Protein AF-A0A3D4VBU6-F1 (afdb_monomer_lite)

Organism: NCBI:txid173480

pLDDT: mean 79.37, std 20.54, range [37.44, 97.5]

Foldseek 3Di:
DPPPPPPVPPPPPPPDPPPPDDDDPPPPPVCPVVVLVVVCVVVVDDPVRSVVVVVVVVVVVVVVVVVCVVCVVVVVVVVVVVVVVVCVVDDPVVNVVVVVVVVVVVVVVVVVCVVVVVPD

Secondary structure (DSSP, 8-state):
---SSSSTTSS-SSS-SS--S----S--GGGHHHHHHHHHHHTT--HHHHHHHHHHHHHHHHHHHHHHHHHHHHHHHHHHHHHHHHHHHS-HHHHHHHHHHHHHHHHHHHHHHHHTT---

Sequence (120 aa):
MFLLGAFLMGGAVGFAAERVVTPPSAPRVTDERAMLDELHRELALNTDQRQLVDSVWEWRKGRSREIMRIVRPALDSLRDSARVLMMNTFDSTQVAGFRRLLERNQRVADSTARARGEVR

Radius of gyration: 21.11 Å; chains: 1; bounding box: 36×30×61 Å

Structure (mmCIF, N/CA/C/O backbone):
data_AF-A0A3D4VBU6-F1
#
_entry.id   AF-A0A3D4VBU6-F1
#
loop_
_atom_site.group_PDB
_atom_site.id
_atom_site.type_symbol
_atom_site.label_atom_id
_atom_site.label_alt_id
_atom_site.label_comp_id
_atom_site.label_asym_id
_atom_site.label_entity_id
_atom_site.label_seq_id
_atom_site.pdbx_PDB_ins_code
_atom_site.Cartn_x
_atom_site.Cartn_y
_atom_site.Cartn_z
_atom_site.occupancy
_atom_site.B_iso_or_equiv
_atom_site.auth_seq_id
_atom_site.auth_comp_id
_atom_site.auth_asym_id
_atom_site.auth_atom_id
_atom_site.pdbx_PDB_model_num
ATOM 1 N N . MET A 1 1 ? 9.140 13.461 -29.254 1.00 38.81 1 MET A N 1
ATOM 2 C CA . MET A 1 1 ? 8.473 12.416 -30.060 1.00 38.81 1 MET A CA 1
ATOM 3 C C . MET A 1 1 ? 7.617 11.566 -29.132 1.00 38.81 1 MET A C 1
ATOM 5 O O . MET A 1 1 ? 8.161 10.905 -28.262 1.00 38.81 1 MET A O 1
ATOM 9 N N . PHE A 1 2 ? 6.292 11.664 -29.262 1.00 51.78 2 PHE A N 1
ATOM 10 C CA . PHE A 1 2 ? 5.277 11.116 -28.347 1.00 51.78 2 PHE A CA 1
ATOM 11 C C . PHE A 1 2 ? 4.572 9.885 -28.945 1.00 51.78 2 PHE A C 1
ATOM 13 O O . PHE A 1 2 ? 3.351 9.830 -29.012 1.00 51.78 2 PHE A O 1
ATOM 20 N N . LEU A 1 3 ? 5.336 8.898 -29.419 1.00 52.34 3 LEU A N 1
ATOM 21 C CA . LEU A 1 3 ? 4.784 7.660 -29.991 1.00 52.34 3 LEU A CA 1
ATOM 22 C C . LEU A 1 3 ? 5.611 6.430 -29.584 1.00 52.34 3 LEU A C 1
ATOM 24 O O . LEU A 1 3 ? 6.005 5.632 -30.421 1.00 52.34 3 LEU A O 1
ATOM 28 N N . LEU A 1 4 ? 5.884 6.280 -28.284 1.00 47.59 4 LEU A N 1
ATOM 29 C CA . LEU A 1 4 ? 6.346 5.001 -27.713 1.00 47.59 4 LEU A CA 1
ATOM 30 C C . LEU A 1 4 ? 5.498 4.532 -26.514 1.00 47.59 4 LEU A C 1
ATOM 32 O O . LEU A 1 4 ? 5.714 3.445 -25.994 1.00 47.59 4 LEU A O 1
ATOM 36 N N . GLY A 1 5 ? 4.514 5.333 -26.086 1.00 43.22 5 GLY A N 1
ATOM 37 C CA . GLY A 1 5 ? 3.632 5.021 -24.953 1.00 43.22 5 GLY A CA 1
ATOM 38 C C . GLY A 1 5 ? 2.383 4.209 -25.313 1.00 43.22 5 GLY A C 1
ATOM 39 O O . GLY A 1 5 ? 1.709 3.714 -24.419 1.00 43.22 5 GLY A O 1
ATOM 40 N N . ALA A 1 6 ? 2.069 4.052 -26.602 1.00 50.41 6 ALA A N 1
ATOM 41 C CA . ALA A 1 6 ? 0.819 3.426 -27.042 1.00 50.41 6 ALA A CA 1
ATOM 42 C C . ALA A 1 6 ? 0.925 1.911 -27.304 1.00 50.41 6 ALA A C 1
ATOM 44 O O . ALA A 1 6 ? -0.103 1.244 -27.361 1.00 50.41 6 ALA A O 1
ATOM 45 N N . PHE A 1 7 ? 2.130 1.336 -27.421 1.00 48.94 7 PHE A N 1
ATOM 46 C CA . PHE A 1 7 ? 2.268 -0.097 -27.735 1.00 48.94 7 PHE A CA 1
ATOM 47 C C . PHE A 1 7 ? 2.304 -1.009 -26.495 1.00 48.94 7 PHE A C 1
ATOM 49 O O . PHE A 1 7 ? 2.013 -2.195 -26.595 1.00 48.94 7 PHE A O 1
ATOM 56 N N . LEU A 1 8 ? 2.569 -0.465 -25.301 1.00 50.84 8 LEU A N 1
ATOM 57 C CA . LEU A 1 8 ? 2.552 -1.237 -24.046 1.00 50.84 8 LEU A CA 1
ATOM 58 C C . LEU A 1 8 ? 1.149 -1.408 -23.442 1.00 50.84 8 LEU A C 1
ATOM 60 O O . LEU A 1 8 ? 0.982 -2.166 -22.492 1.00 50.84 8 LEU A O 1
ATOM 64 N N . MET A 1 9 ? 0.130 -0.738 -23.988 1.00 55.66 9 MET A N 1
ATOM 65 C CA . MET A 1 9 ? -1.226 -0.760 -23.424 1.00 55.66 9 MET A CA 1
ATOM 66 C C . MET A 1 9 ? -2.146 -1.824 -24.050 1.00 55.66 9 MET A C 1
ATOM 68 O O . MET A 1 9 ? -3.224 -2.073 -23.520 1.00 55.66 9 MET A O 1
ATOM 72 N N . GLY A 1 10 ? -1.726 -2.484 -25.139 1.00 41.16 10 GLY A N 1
ATOM 73 C CA . GLY A 1 10 ? -2.548 -3.453 -25.882 1.00 41.16 10 GLY A CA 1
ATOM 74 C C . GLY A 1 10 ? -2.342 -4.937 -25.540 1.00 41.16 10 GLY A C 1
ATOM 75 O O . GLY A 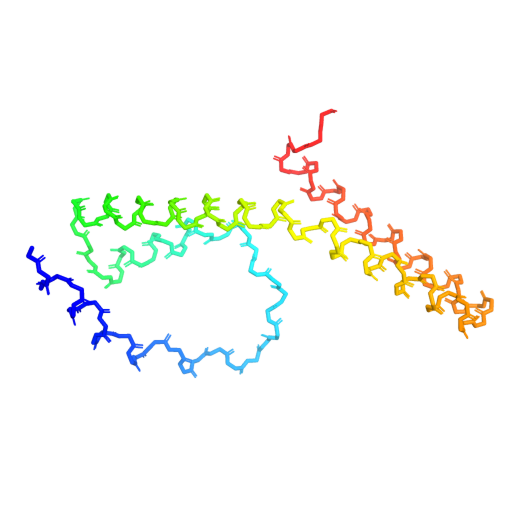1 10 ? -3.078 -5.770 -26.055 1.00 41.16 10 GLY A O 1
ATOM 76 N N . GLY A 1 11 ? -1.364 -5.293 -24.696 1.00 42.72 11 GLY A N 1
ATOM 77 C CA . GLY A 1 11 ? -0.979 -6.696 -24.449 1.00 42.72 11 GLY A CA 1
ATOM 78 C C . GLY A 1 11 ? -1.476 -7.329 -23.142 1.00 42.72 11 GLY A C 1
ATOM 79 O O . GLY A 1 11 ? -1.204 -8.498 -22.901 1.00 42.72 11 GLY A O 1
ATOM 80 N N . ALA A 1 12 ? -2.183 -6.593 -22.278 1.00 51.12 12 ALA A N 1
ATOM 81 C CA . ALA A 1 12 ? -2.482 -7.037 -20.907 1.00 51.12 12 ALA A CA 1
ATOM 82 C C . ALA A 1 12 ? -3.953 -7.432 -20.660 1.00 51.12 12 ALA A C 1
ATOM 84 O O . ALA A 1 12 ? -4.389 -7.486 -19.513 1.00 51.12 12 ALA A O 1
ATOM 85 N N . VAL A 1 13 ? -4.733 -7.721 -21.708 1.00 50.25 13 VAL A N 1
ATOM 86 C CA . VAL A 1 13 ? -6.136 -8.171 -21.556 1.00 50.25 13 VAL A CA 1
ATOM 87 C C . VAL A 1 13 ? -6.234 -9.681 -21.236 1.00 50.25 13 VAL A C 1
ATOM 89 O O . VAL A 1 13 ? -7.306 -10.172 -20.907 1.00 50.25 13 VAL A O 1
ATOM 92 N N . GLY A 1 14 ? -5.123 -10.433 -21.255 1.00 47.00 14 GLY A N 1
ATOM 93 C CA . GLY A 1 14 ? -5.150 -11.903 -21.192 1.00 47.00 14 GLY A CA 1
ATOM 94 C C . GLY A 1 14 ? -4.815 -12.605 -19.864 1.00 47.00 14 GLY A C 1
ATOM 95 O O . GLY A 1 14 ? -5.028 -13.809 -19.799 1.00 47.00 14 GLY A O 1
ATOM 96 N N . PHE A 1 15 ? -4.293 -11.943 -18.817 1.00 48.19 15 PHE A N 1
ATOM 97 C CA . PHE A 1 15 ? -3.558 -12.673 -17.754 1.00 48.19 15 PHE A CA 1
ATOM 98 C C . PHE A 1 15 ? -3.988 -12.427 -16.294 1.00 48.19 15 PHE A C 1
ATOM 100 O O . PHE A 1 15 ? -3.148 -12.340 -15.401 1.00 48.19 15 PHE A O 1
ATOM 107 N N . ALA A 1 16 ? -5.288 -12.328 -15.996 1.00 45.47 16 ALA A N 1
ATOM 108 C CA . ALA A 1 16 ? -5.731 -12.286 -14.591 1.00 45.47 16 ALA A CA 1
ATOM 109 C C . ALA A 1 16 ? -7.112 -12.906 -14.311 1.00 45.47 16 ALA A C 1
ATOM 111 O O . ALA A 1 16 ? -7.784 -12.501 -13.364 1.00 45.47 16 ALA A O 1
ATOM 112 N N . ALA A 1 17 ? -7.548 -13.899 -15.092 1.00 37.66 17 ALA A N 1
ATOM 113 C CA . ALA A 1 17 ? -8.806 -14.599 -14.812 1.00 37.66 17 ALA A CA 1
ATOM 114 C C . ALA A 1 17 ? -8.695 -15.710 -13.743 1.00 37.66 17 ALA A C 1
ATOM 116 O O . ALA A 1 17 ? -9.723 -16.237 -13.333 1.00 37.66 17 ALA A O 1
ATOM 117 N N . GLU A 1 18 ? -7.504 -16.055 -13.230 1.00 45.69 18 GLU A N 1
ATOM 118 C CA . GLU A 1 18 ? -7.347 -17.274 -12.411 1.00 45.69 18 GLU A CA 1
ATOM 119 C C . GLU A 1 18 ? -6.689 -17.091 -11.030 1.00 45.69 18 GLU A C 1
ATOM 121 O O . GLU A 1 18 ? -5.870 -17.905 -10.622 1.00 45.69 18 GLU A O 1
ATOM 126 N N . ARG A 1 19 ? -7.053 -16.059 -10.249 1.00 47.44 19 ARG A N 1
ATOM 127 C CA . ARG A 1 19 ? -6.782 -16.051 -8.785 1.00 47.44 19 ARG A CA 1
ATOM 128 C C . ARG A 1 19 ? -7.905 -15.466 -7.927 1.00 47.44 19 ARG A C 1
ATOM 130 O O . ARG A 1 19 ? -7.665 -14.771 -6.940 1.00 47.44 19 ARG A O 1
ATOM 137 N N . VAL A 1 20 ? -9.153 -15.800 -8.246 1.00 47.31 20 VAL A N 1
ATOM 138 C CA . VAL A 1 20 ? -10.274 -15.611 -7.314 1.00 47.31 20 VAL A CA 1
ATOM 139 C C . VAL A 1 20 ? -10.299 -16.799 -6.353 1.00 47.31 20 VAL A C 1
ATOM 141 O O . VAL A 1 20 ? -10.948 -17.781 -6.654 1.00 47.31 20 VAL A O 1
ATOM 144 N N . VAL A 1 21 ? -9.522 -16.740 -5.266 1.00 45.62 21 VAL A N 1
ATOM 145 C CA . VAL A 1 21 ? -9.777 -17.280 -3.904 1.00 45.62 21 VAL A CA 1
ATOM 146 C C . VAL A 1 21 ? -8.462 -17.118 -3.133 1.00 45.62 21 VAL A C 1
ATOM 148 O O . VAL A 1 21 ? -7.644 -18.027 -3.090 1.00 45.62 21 VAL A O 1
ATOM 151 N N . THR A 1 22 ? -8.216 -15.924 -2.592 1.00 40.44 22 THR A N 1
ATOM 152 C CA . THR A 1 22 ? -7.467 -15.625 -1.348 1.00 40.44 22 THR A CA 1
ATOM 153 C C . THR A 1 22 ? -7.337 -14.099 -1.283 1.00 40.44 22 THR A C 1
ATOM 155 O O . THR A 1 22 ? -6.773 -13.520 -2.211 1.00 40.44 22 THR A O 1
ATOM 158 N N . PRO A 1 23 ? -7.830 -13.406 -0.240 1.00 37.44 23 PRO A N 1
ATOM 159 C CA . PRO A 1 23 ? -7.548 -11.982 -0.089 1.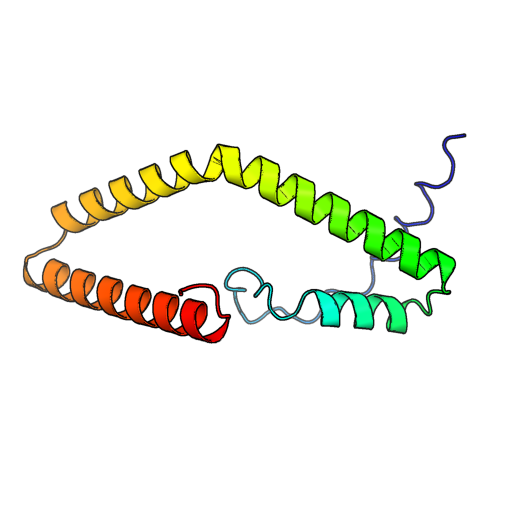00 37.44 23 PRO A CA 1
ATOM 160 C C . PRO A 1 23 ? -6.033 -11.812 0.108 1.00 37.44 23 PRO A C 1
ATOM 162 O O . PRO A 1 23 ? -5.487 -12.369 1.067 1.00 37.44 23 PRO A O 1
ATOM 165 N N . PRO A 1 24 ? -5.313 -11.093 -0.772 1.00 41.00 24 PRO A N 1
ATOM 166 C CA . PRO A 1 24 ? -3.887 -10.924 -0.592 1.00 41.00 24 PRO A CA 1
ATOM 167 C C . PRO A 1 24 ? -3.682 -10.008 0.615 1.00 41.00 24 PRO A C 1
ATOM 169 O O . PRO A 1 24 ? -3.923 -8.803 0.562 1.00 41.00 24 PRO A O 1
ATOM 172 N N . SER A 1 25 ? -3.205 -10.581 1.724 1.00 45.53 25 SER A N 1
ATOM 173 C CA . SER A 1 25 ? -2.359 -9.814 2.639 1.00 45.53 25 SER A CA 1
ATOM 174 C C . SER A 1 25 ? -1.293 -9.139 1.784 1.00 45.53 25 SER A C 1
ATOM 176 O O . SER A 1 25 ? -0.723 -9.812 0.925 1.00 45.53 25 SER A O 1
ATOM 178 N N . ALA A 1 26 ? -1.109 -7.829 1.973 1.00 47.88 26 ALA A N 1
ATOM 179 C CA . ALA A 1 26 ? -0.247 -6.961 1.171 1.00 47.88 26 ALA A CA 1
ATOM 180 C C . ALA A 1 26 ? 0.944 -7.721 0.552 1.00 47.88 26 ALA A C 1
ATOM 182 O O . ALA A 1 26 ? 1.632 -8.432 1.295 1.00 47.88 26 ALA A O 1
ATOM 183 N N . PRO A 1 27 ? 1.170 -7.613 -0.774 1.00 42.25 27 PRO A N 1
ATOM 184 C CA . PRO A 1 27 ? 2.129 -8.447 -1.487 1.00 42.25 27 PRO A CA 1
ATOM 185 C C . PRO A 1 27 ? 3.463 -8.453 -0.746 1.00 42.25 27 PRO A C 1
ATOM 187 O O . PRO A 1 27 ? 4.059 -7.405 -0.483 1.00 42.25 27 PRO A O 1
ATOM 190 N N . ARG A 1 28 ? 3.889 -9.652 -0.334 1.00 51.69 28 ARG A N 1
ATOM 191 C CA . ARG A 1 28 ? 5.180 -9.862 0.314 1.00 51.69 28 ARG A CA 1
ATOM 192 C C . ARG A 1 28 ? 6.251 -9.332 -0.639 1.00 51.69 28 ARG A C 1
ATOM 194 O O . ARG A 1 28 ? 6.433 -9.874 -1.721 1.00 51.69 28 ARG A O 1
ATOM 201 N N . VAL A 1 29 ? 6.999 -8.324 -0.189 1.00 51.28 29 VAL A N 1
ATOM 202 C CA . VAL A 1 29 ? 8.213 -7.784 -0.843 1.00 51.28 29 VAL A CA 1
ATOM 203 C C . VAL A 1 29 ? 9.224 -8.894 -1.199 1.00 51.28 29 VAL A C 1
ATOM 205 O O . VAL A 1 29 ? 10.105 -8.707 -2.028 1.00 51.28 29 VAL A O 1
ATOM 208 N N . THR A 1 30 ? 9.067 -10.078 -0.605 1.00 52.66 30 THR A N 1
ATOM 209 C CA . THR A 1 30 ? 9.873 -11.280 -0.815 1.00 52.66 30 THR A CA 1
ATOM 210 C C . THR A 1 30 ? 9.821 -11.857 -2.238 1.00 52.66 30 THR A C 1
ATOM 212 O O . THR A 1 30 ? 10.727 -12.613 -2.557 1.00 52.66 30 THR A O 1
ATOM 215 N N . ASP A 1 31 ? 8.857 -11.496 -3.099 1.00 71.75 31 ASP A N 1
ATOM 216 C CA . ASP A 1 31 ? 8.734 -12.124 -4.435 1.00 71.75 31 ASP A CA 1
ATOM 217 C C . ASP A 1 31 ? 8.759 -11.154 -5.627 1.00 71.75 31 ASP A C 1
ATOM 219 O O . ASP A 1 31 ? 8.439 -11.503 -6.759 1.00 71.75 31 ASP A O 1
ATOM 223 N N . GLU A 1 32 ? 9.152 -9.903 -5.393 1.00 77.19 32 GLU A N 1
ATOM 224 C CA . GLU A 1 32 ? 9.163 -8.883 -6.446 1.00 77.19 32 GLU A CA 1
A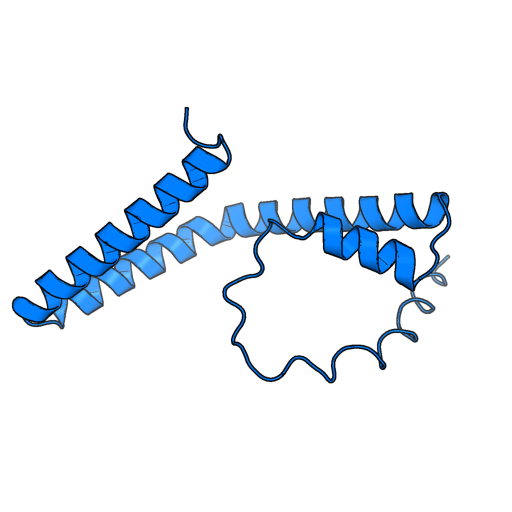TOM 225 C C . GLU A 1 32 ? 10.166 -9.208 -7.561 1.00 77.19 32 GLU A C 1
ATOM 227 O O . GLU A 1 32 ? 9.872 -9.030 -8.740 1.00 77.19 32 GLU A O 1
ATOM 232 N N . ARG A 1 33 ? 11.340 -9.732 -7.186 1.00 82.25 33 ARG A N 1
ATOM 233 C CA . ARG A 1 33 ? 12.359 -10.162 -8.150 1.00 82.25 33 ARG A CA 1
ATOM 234 C C . ARG A 1 33 ? 11.897 -11.363 -8.962 1.00 82.25 33 ARG A C 1
ATOM 236 O O . ARG A 1 33 ? 12.063 -11.341 -10.169 1.00 82.25 33 ARG A O 1
ATOM 243 N N . ALA A 1 34 ? 11.265 -12.355 -8.335 1.00 85.06 34 ALA A N 1
ATOM 244 C CA . ALA A 1 34 ? 10.771 -13.512 -9.075 1.00 85.06 34 ALA A CA 1
ATOM 245 C C . ALA A 1 34 ? 9.630 -13.132 -10.028 1.00 85.06 34 ALA A C 1
ATOM 247 O O . ALA A 1 34 ? 9.551 -13.665 -11.128 1.00 85.06 34 ALA A O 1
ATOM 248 N N . MET A 1 35 ? 8.782 -12.175 -9.641 1.00 85.88 35 MET A N 1
ATOM 249 C CA . MET A 1 35 ? 7.763 -11.614 -10.527 1.00 85.88 35 MET A CA 1
ATOM 250 C C . MET A 1 35 ? 8.388 -10.885 -11.727 1.00 85.88 35 MET A C 1
ATOM 252 O O . MET A 1 35 ? 7.906 -11.052 -12.845 1.00 85.88 35 MET A O 1
ATOM 256 N N . LEU A 1 36 ? 9.446 -10.091 -11.524 1.00 88.62 36 LEU A N 1
ATOM 257 C CA . LEU A 1 36 ? 10.168 -9.450 -12.632 1.00 88.62 36 LEU A CA 1
ATOM 258 C C . LEU A 1 36 ? 10.873 -10.479 -13.523 1.00 88.62 36 LEU A C 1
ATOM 260 O O . LEU A 1 36 ? 10.798 -10.377 -14.744 1.00 88.62 36 LEU A O 1
ATOM 264 N N . ASP A 1 37 ? 11.492 -11.500 -12.934 1.00 87.62 37 ASP A N 1
ATOM 265 C CA . ASP A 1 37 ? 12.118 -12.594 -13.678 1.00 87.62 37 ASP A CA 1
ATOM 266 C C . ASP A 1 37 ? 11.092 -13.359 -14.519 1.00 87.62 37 ASP A C 1
ATOM 268 O O . ASP A 1 37 ? 11.365 -13.685 -15.675 1.00 87.62 37 ASP A O 1
ATOM 272 N N . GLU A 1 38 ? 9.896 -13.602 -13.980 1.00 89.75 38 GLU A N 1
ATOM 273 C CA . GLU A 1 38 ? 8.799 -14.217 -14.722 1.00 89.75 38 GLU A CA 1
ATOM 274 C C . GLU A 1 38 ? 8.317 -13.327 -15.864 1.00 89.75 38 GLU A C 1
ATOM 276 O O . GLU A 1 38 ? 8.231 -13.784 -17.000 1.00 89.75 38 GLU A O 1
ATOM 281 N N . LEU A 1 39 ? 8.101 -12.036 -15.605 1.00 89.19 39 LEU A N 1
ATOM 282 C CA . LEU A 1 39 ? 7.744 -11.061 -16.636 1.00 89.19 39 LEU A CA 1
ATOM 283 C C . LEU A 1 39 ? 8.774 -11.048 -17.774 1.00 89.19 39 LEU A C 1
ATOM 285 O O . LEU A 1 39 ? 8.419 -11.021 -18.953 1.00 89.19 39 LEU A O 1
ATOM 289 N N . HIS A 1 40 ? 10.058 -11.085 -17.424 1.00 90.75 40 HIS A N 1
ATOM 290 C CA . HIS A 1 40 ? 11.147 -11.123 -18.386 1.00 90.75 40 HIS A CA 1
ATOM 291 C C . HIS A 1 40 ? 11.154 -12.402 -19.231 1.00 90.75 40 HIS A C 1
ATOM 293 O O . HIS A 1 40 ? 11.531 -12.345 -20.406 1.00 90.75 40 HIS A O 1
ATOM 299 N N . ARG A 1 41 ? 10.797 -13.548 -18.634 1.00 92.06 41 ARG A N 1
ATOM 300 C CA . ARG A 1 41 ? 10.679 -14.836 -19.330 1.00 92.06 41 ARG A CA 1
ATOM 301 C C . ARG A 1 41 ? 9.478 -14.854 -20.264 1.00 92.06 41 ARG A C 1
ATOM 303 O O . ARG A 1 41 ? 9.658 -15.094 -21.453 1.00 92.06 41 ARG A O 1
ATOM 310 N N . GLU A 1 42 ? 8.298 -14.549 -19.738 1.00 94.12 42 GLU A N 1
ATOM 311 C CA . GLU A 1 42 ? 7.022 -14.600 -20.459 1.00 94.12 42 GLU A CA 1
ATOM 312 C C . GLU A 1 42 ? 7.003 -13.669 -21.673 1.00 94.12 42 GLU A C 1
ATOM 314 O O . GLU A 1 42 ? 6.532 -14.033 -22.747 1.00 94.12 42 GLU A O 1
ATOM 319 N N . LEU A 1 43 ? 7.578 -12.471 -21.540 1.00 94.69 43 LEU A N 1
ATOM 320 C CA . LEU A 1 43 ? 7.633 -11.505 -22.637 1.00 94.69 43 LEU A CA 1
ATOM 321 C C . LEU A 1 43 ? 8.864 -11.668 -23.537 1.00 94.69 43 LEU A C 1
ATOM 323 O O . LEU A 1 43 ? 9.047 -10.869 -24.454 1.00 94.69 43 LEU A O 1
ATOM 327 N N . ALA A 1 44 ? 9.714 -12.665 -23.264 1.00 94.81 44 ALA A N 1
ATOM 328 C CA . ALA A 1 44 ? 10.960 -12.922 -23.984 1.00 94.81 44 ALA A CA 1
ATOM 329 C C . ALA A 1 44 ? 11.802 -11.646 -24.200 1.00 94.81 44 ALA A C 1
ATOM 331 O O . ALA A 1 44 ? 12.322 -11.397 -25.290 1.00 94.81 44 ALA A O 1
ATOM 332 N N . LEU A 1 45 ? 11.920 -10.814 -23.156 1.00 93.19 45 LEU A N 1
ATOM 333 C CA . LEU A 1 45 ? 12.585 -9.516 -23.263 1.00 93.19 45 LEU A CA 1
ATOM 334 C C . LEU A 1 45 ? 14.073 -9.682 -23.570 1.00 93.19 45 LEU A C 1
ATOM 336 O O . LEU A 1 45 ? 14.778 -10.445 -22.895 1.00 93.19 45 LEU A O 1
ATOM 340 N N . ASN A 1 46 ? 14.559 -8.900 -24.533 1.00 95.12 46 ASN A N 1
ATOM 341 C CA . ASN A 1 46 ? 15.989 -8.776 -24.795 1.00 95.12 46 ASN A CA 1
ATOM 342 C C . ASN A 1 46 ? 16.693 -7.952 -23.698 1.00 95.12 46 ASN A C 1
ATOM 344 O O . ASN A 1 46 ? 16.052 -7.360 -22.828 1.00 95.12 46 ASN A O 1
ATOM 348 N N . THR A 1 47 ? 18.027 -7.922 -23.726 1.00 94.69 47 THR A N 1
ATOM 349 C CA . THR A 1 47 ? 18.844 -7.279 -22.684 1.00 94.69 47 THR A CA 1
ATOM 350 C C . THR A 1 47 ? 18.491 -5.808 -22.466 1.00 94.69 47 THR A C 1
ATOM 352 O O . THR A 1 47 ? 18.313 -5.395 -21.321 1.00 94.69 47 THR A O 1
ATOM 355 N N . ASP A 1 48 ? 18.332 -5.035 -23.539 1.00 94.12 48 ASP A N 1
ATOM 356 C CA . ASP A 1 48 ? 18.045 -3.601 -23.447 1.00 94.12 48 ASP A CA 1
ATOM 357 C C . ASP A 1 48 ? 16.641 -3.357 -22.872 1.00 94.12 48 ASP A C 1
ATOM 359 O O . ASP A 1 48 ? 16.439 -2.485 -22.027 1.00 94.12 48 ASP A O 1
ATOM 363 N N . GLN A 1 49 ? 15.664 -4.178 -23.268 1.00 93.81 49 GLN A N 1
ATOM 364 C CA . GLN A 1 49 ? 14.301 -4.126 -22.735 1.00 93.81 49 GLN A CA 1
ATOM 365 C C . GLN A 1 49 ? 14.251 -4.484 -21.247 1.00 93.81 49 GLN A C 1
ATOM 367 O O . GLN A 1 49 ? 13.568 -3.797 -20.489 1.00 93.81 49 GLN A O 1
ATOM 372 N N . ARG A 1 50 ? 14.989 -5.515 -20.815 1.00 94.38 50 ARG A N 1
ATOM 373 C CA . ARG A 1 50 ? 15.096 -5.893 -19.395 1.00 94.38 50 ARG A CA 1
ATOM 374 C C . ARG A 1 50 ? 15.655 -4.746 -18.562 1.00 94.38 50 ARG A C 1
ATOM 376 O O . ARG A 1 50 ? 15.034 -4.348 -17.584 1.00 94.38 50 ARG A O 1
ATOM 383 N N . GLN A 1 51 ? 16.764 -4.149 -19.004 1.00 94.06 51 GLN A N 1
ATOM 384 C CA . GLN A 1 51 ? 17.374 -3.010 -18.311 1.00 94.06 51 GLN A CA 1
ATOM 385 C C . GLN A 1 51 ? 16.399 -1.834 -18.166 1.00 94.06 51 GLN A C 1
ATOM 387 O O . GLN A 1 51 ? 16.315 -1.219 -17.099 1.00 94.06 51 GLN A O 1
ATOM 392 N N . LEU A 1 52 ? 15.629 -1.534 -19.215 1.00 94.19 52 LEU A N 1
ATOM 393 C CA . LEU A 1 52 ? 14.606 -0.493 -19.154 1.00 94.19 52 LEU A CA 1
ATOM 394 C C . LEU A 1 52 ? 13.494 -0.844 -18.157 1.00 94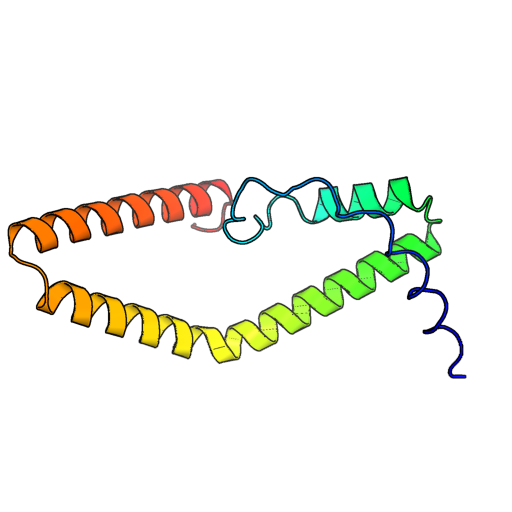.19 52 LEU A C 1
ATOM 396 O O . LEU A 1 52 ? 13.155 -0.004 -17.322 1.00 94.19 52 LEU A O 1
ATOM 400 N N . VAL A 1 53 ? 12.953 -2.063 -18.198 1.00 91.94 53 VAL A N 1
ATOM 401 C CA . VAL A 1 53 ? 11.893 -2.514 -17.279 1.00 91.94 53 VAL A CA 1
ATOM 402 C C . VAL A 1 53 ? 12.357 -2.466 -15.824 1.00 91.94 53 VAL A C 1
ATOM 404 O O . VAL A 1 53 ? 11.666 -1.877 -14.986 1.00 91.94 53 VAL A O 1
ATOM 407 N N . ASP A 1 54 ? 13.550 -2.982 -15.537 1.00 92.56 54 ASP A N 1
ATOM 408 C CA . ASP A 1 54 ? 14.154 -2.944 -14.204 1.00 92.56 54 ASP A CA 1
ATOM 409 C C . ASP A 1 54 ? 14.298 -1.503 -13.696 1.00 92.56 54 ASP A C 1
ATOM 411 O O . ASP A 1 54 ? 13.939 -1.190 -12.557 1.00 92.56 54 ASP A O 1
ATOM 415 N N . SER A 1 55 ? 14.751 -0.587 -14.560 1.00 92.88 55 SER A N 1
ATOM 416 C CA . SER A 1 55 ? 14.923 0.825 -14.200 1.00 92.88 55 SER A CA 1
ATOM 417 C C . SER A 1 55 ? 13.598 1.519 -13.859 1.00 92.88 55 SER A C 1
ATOM 419 O O . SER A 1 55 ? 13.517 2.270 -12.880 1.00 92.88 55 SER A O 1
ATOM 421 N N . VAL A 1 56 ? 12.531 1.234 -14.615 1.00 93.75 56 VAL A N 1
ATOM 422 C CA . VAL A 1 56 ? 11.184 1.765 -14.357 1.00 93.75 56 VAL A CA 1
ATOM 423 C C . VAL A 1 56 ? 10.657 1.235 -13.029 1.00 93.75 56 VAL A C 1
ATOM 425 O O . VAL A 1 56 ? 10.045 1.978 -12.252 1.00 93.75 56 VAL A O 1
ATOM 428 N N . TRP A 1 57 ? 10.909 -0.040 -12.742 1.00 92.31 57 TRP A N 1
ATOM 429 C CA . TRP A 1 57 ? 10.444 -0.664 -11.517 1.00 92.31 57 TRP A CA 1
ATOM 430 C C . TRP A 1 57 ? 11.148 -0.106 -10.273 1.00 92.31 57 TRP A C 1
ATOM 432 O O . TRP A 1 57 ? 10.492 0.228 -9.278 1.00 92.31 57 TRP A O 1
ATOM 442 N N . GLU A 1 58 ? 12.464 0.098 -10.342 1.00 92.69 58 GLU A N 1
ATOM 443 C CA . GLU A 1 58 ? 13.223 0.757 -9.276 1.00 92.69 58 GLU A CA 1
ATOM 444 C C . GLU A 1 58 ? 12.790 2.212 -9.065 1.00 92.69 58 GLU A C 1
ATOM 446 O O . GLU A 1 58 ? 12.573 2.637 -7.922 1.00 92.69 58 GLU A O 1
ATOM 451 N N . TRP A 1 59 ? 12.565 2.965 -10.145 1.00 94.31 59 TRP A N 1
ATOM 452 C CA . TRP A 1 59 ? 12.010 4.317 -10.059 1.00 94.31 59 TRP A CA 1
ATOM 453 C C . TRP A 1 59 ? 10.651 4.328 -9.344 1.00 94.31 59 TRP A C 1
ATOM 455 O O . TRP A 1 59 ? 10.453 5.091 -8.389 1.00 94.31 59 TRP A O 1
ATOM 465 N N . ARG A 1 60 ? 9.731 3.434 -9.734 1.00 93.56 60 ARG A N 1
ATOM 466 C CA . ARG A 1 60 ? 8.413 3.281 -9.097 1.00 93.56 60 ARG A CA 1
ATOM 467 C C . ARG A 1 60 ? 8.555 2.990 -7.605 1.00 93.56 60 ARG A C 1
ATOM 469 O O . ARG A 1 60 ? 7.867 3.601 -6.786 1.00 93.56 60 ARG A O 1
ATOM 476 N N . LYS A 1 61 ? 9.448 2.073 -7.235 1.00 91.31 61 LYS A N 1
ATOM 477 C CA . LYS A 1 61 ? 9.718 1.706 -5.838 1.00 91.31 61 LYS A CA 1
ATOM 478 C C . LYS A 1 61 ? 10.264 2.884 -5.038 1.00 91.31 61 LYS A C 1
ATOM 480 O O . LYS A 1 61 ? 9.855 3.085 -3.894 1.00 91.31 61 LYS A O 1
ATOM 485 N N . GLY A 1 62 ? 11.168 3.670 -5.620 1.00 92.69 62 GLY A N 1
ATOM 486 C CA . GLY A 1 62 ? 11.664 4.914 -5.030 1.00 92.69 62 GLY A CA 1
ATOM 487 C C . GLY A 1 62 ? 10.530 5.900 -4.748 1.00 92.69 62 GLY A C 1
ATOM 488 O O . GLY A 1 62 ? 10.361 6.335 -3.608 1.00 92.69 62 GLY A O 1
ATOM 489 N N . ARG A 1 63 ? 9.682 6.166 -5.749 1.00 94.69 63 ARG A N 1
ATOM 490 C CA . ARG A 1 63 ? 8.525 7.064 -5.608 1.00 94.69 63 ARG A CA 1
ATOM 491 C C . ARG A 1 63 ? 7.510 6.575 -4.585 1.00 94.69 63 ARG A C 1
ATOM 493 O O . ARG A 1 63 ? 7.040 7.352 -3.759 1.00 94.69 63 ARG A O 1
ATOM 500 N N . SER A 1 64 ? 7.212 5.280 -4.580 1.00 90.56 64 SER A N 1
ATOM 501 C CA . SER A 1 64 ? 6.312 4.698 -3.585 1.00 90.56 64 SER A CA 1
ATOM 502 C C . SER A 1 64 ? 6.856 4.866 -2.165 1.00 90.56 64 SER A C 1
ATOM 504 O O . SER A 1 64 ? 6.086 5.176 -1.258 1.00 90.56 64 SER A O 1
ATOM 506 N N . ARG A 1 65 ? 8.167 4.680 -1.955 1.00 93.44 65 ARG A N 1
ATOM 507 C CA . ARG A 1 65 ? 8.808 4.896 -0.647 1.00 93.44 65 ARG A CA 1
ATOM 508 C C . ARG A 1 65 ? 8.735 6.356 -0.212 1.00 93.44 65 ARG A C 1
ATOM 510 O O . ARG A 1 65 ? 8.435 6.619 0.948 1.00 93.44 65 ARG A O 1
ATOM 517 N N . GLU A 1 66 ? 8.964 7.287 -1.131 1.00 94.88 66 GLU A N 1
ATOM 518 C CA . GLU A 1 66 ? 8.857 8.725 -0.875 1.00 94.88 66 GLU A CA 1
ATOM 519 C C . GLU A 1 66 ? 7.445 9.116 -0.417 1.00 94.88 66 GLU A C 1
ATOM 521 O O . GLU A 1 66 ? 7.293 9.749 0.628 1.00 94.88 66 GLU A O 1
ATOM 526 N N . ILE A 1 67 ? 6.415 8.668 -1.140 1.00 95.12 67 ILE A N 1
ATOM 527 C CA . ILE A 1 67 ? 5.013 8.924 -0.782 1.00 95.12 67 ILE A CA 1
ATOM 528 C C . ILE A 1 67 ? 4.689 8.290 0.573 1.00 95.12 67 ILE A C 1
ATOM 530 O O . ILE A 1 67 ? 4.125 8.945 1.450 1.00 95.12 67 ILE A O 1
ATOM 534 N N . MET A 1 68 ? 5.081 7.030 0.789 1.00 93.94 68 MET A N 1
ATOM 535 C CA . MET A 1 68 ? 4.818 6.364 2.065 1.00 93.94 68 MET A CA 1
ATOM 536 C C . MET A 1 68 ? 5.531 7.040 3.229 1.00 93.94 68 MET A C 1
ATOM 538 O O . MET A 1 68 ? 4.976 7.064 4.317 1.00 93.94 68 MET A O 1
ATOM 542 N N . ARG A 1 69 ? 6.715 7.627 3.039 1.00 93.50 69 ARG A N 1
ATOM 543 C CA . ARG A 1 69 ? 7.392 8.393 4.096 1.00 93.50 69 ARG A CA 1
ATOM 544 C C . ARG A 1 69 ? 6.547 9.578 4.575 1.00 93.50 69 ARG A C 1
ATOM 546 O O . ARG A 1 69 ? 6.577 9.892 5.758 1.00 93.50 69 ARG A O 1
ATOM 553 N N . ILE A 1 70 ? 5.797 10.209 3.673 1.00 94.75 70 ILE A N 1
ATOM 554 C CA . ILE A 1 70 ? 4.928 11.350 3.986 1.00 94.75 70 ILE A CA 1
ATOM 555 C C . ILE A 1 70 ? 3.647 10.882 4.687 1.00 94.75 70 ILE A C 1
ATOM 557 O O . ILE A 1 70 ? 3.227 11.480 5.671 1.00 94.75 70 ILE A O 1
ATOM 561 N N . VAL A 1 71 ? 3.028 9.808 4.192 1.00 94.50 71 VAL A N 1
ATOM 562 C 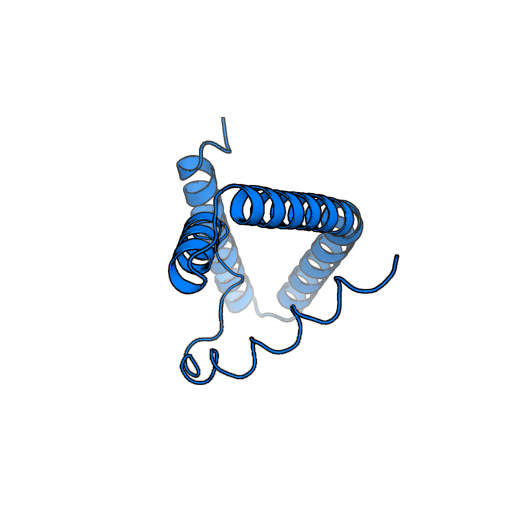CA . VAL A 1 71 ? 1.688 9.382 4.635 1.00 94.50 71 VAL A CA 1
ATOM 563 C C . VAL A 1 71 ? 1.731 8.438 5.845 1.00 94.50 71 VAL A C 1
ATOM 565 O O . VAL A 1 71 ? 0.792 8.408 6.640 1.00 94.50 71 VAL A O 1
ATOM 568 N N . ARG A 1 72 ? 2.823 7.686 6.031 1.00 93.00 72 ARG A N 1
ATOM 569 C CA . ARG A 1 72 ? 2.972 6.693 7.108 1.00 93.00 72 ARG A CA 1
ATOM 570 C C . ARG A 1 72 ? 2.705 7.253 8.511 1.00 93.00 72 ARG A C 1
ATOM 572 O O . ARG A 1 72 ? 1.931 6.610 9.209 1.00 93.00 72 ARG A O 1
ATOM 579 N N . PRO A 1 73 ? 3.212 8.436 8.915 1.00 95.00 73 PRO A N 1
ATOM 580 C CA . PRO A 1 73 ? 2.919 8.978 10.244 1.00 95.00 73 PRO A CA 1
ATOM 581 C C . PRO A 1 73 ? 1.419 9.168 10.509 1.00 95.00 73 PRO A C 1
ATOM 583 O O . PRO A 1 73 ? 0.939 8.874 11.601 1.00 95.00 73 PRO A O 1
ATOM 586 N N . ALA A 1 74 ? 0.660 9.612 9.502 1.00 95.62 74 ALA A N 1
ATOM 587 C CA . ALA A 1 74 ? -0.784 9.795 9.628 1.00 95.62 74 ALA A CA 1
ATOM 588 C C . ALA A 1 74 ? -1.523 8.451 9.735 1.00 95.62 74 ALA A C 1
ATOM 590 O O . ALA A 1 74 ? -2.441 8.309 10.542 1.00 95.62 74 ALA A O 1
ATOM 591 N N . LEU A 1 75 ? -1.101 7.447 8.958 1.00 94.81 75 LEU A N 1
ATOM 592 C CA . LEU A 1 75 ? -1.656 6.093 9.046 1.00 94.81 75 LEU A CA 1
ATOM 593 C C . LEU A 1 75 ? -1.355 5.433 10.396 1.00 94.81 75 LEU A C 1
ATOM 595 O O . LEU A 1 75 ? -2.232 4.781 10.964 1.00 94.81 75 LEU A O 1
ATOM 599 N N . ASP A 1 76 ? -0.141 5.616 10.913 1.00 94.44 76 ASP A N 1
ATOM 600 C CA . ASP A 1 76 ? 0.267 5.083 12.213 1.00 94.44 76 ASP A CA 1
ATOM 601 C C . ASP A 1 76 ? -0.548 5.736 13.338 1.00 94.44 76 ASP A C 1
ATOM 603 O O . ASP A 1 76 ? -1.124 5.032 14.168 1.00 94.44 76 ASP A O 1
ATOM 607 N N . SER A 1 77 ? -0.721 7.061 13.290 1.00 95.19 77 SER A N 1
ATOM 608 C CA . SER A 1 77 ? -1.586 7.788 14.224 1.00 95.19 77 SER A CA 1
ATOM 609 C C . SER A 1 77 ? -3.034 7.287 14.184 1.00 95.19 77 SER A C 1
ATOM 611 O O . SER A 1 77 ? -3.605 6.989 15.233 1.00 95.19 77 SER A O 1
ATOM 613 N N . LEU A 1 78 ? -3.613 7.114 12.991 1.00 96.31 78 LEU A N 1
ATOM 614 C CA . LEU A 1 78 ? -4.970 6.584 12.837 1.00 96.31 78 LEU A CA 1
ATOM 615 C C . LEU A 1 78 ? -5.104 5.182 13.445 1.00 96.31 78 LEU A C 1
ATOM 617 O O . LEU A 1 78 ? -6.089 4.881 14.124 1.00 96.31 78 LEU A O 1
ATOM 621 N N . ARG A 1 79 ? -4.113 4.317 13.215 1.00 93.44 79 ARG A N 1
ATOM 622 C CA . ARG A 1 79 ? -4.093 2.956 13.758 1.00 93.44 79 ARG A CA 1
ATOM 623 C C . ARG A 1 79 ? -4.021 2.956 15.283 1.00 93.44 79 ARG A C 1
ATOM 625 O O . ARG A 1 79 ? -4.700 2.145 15.917 1.00 93.44 79 ARG A O 1
ATOM 632 N N . ASP A 1 80 ? -3.229 3.847 15.865 1.00 94.56 80 ASP A N 1
ATOM 633 C CA . ASP A 1 80 ? -3.119 3.991 17.315 1.00 94.56 80 ASP A CA 1
ATOM 634 C C . ASP A 1 80 ? -4.418 4.524 17.925 1.00 94.56 80 ASP A C 1
ATOM 636 O O . ASP A 1 80 ? -4.913 3.953 18.900 1.00 94.56 80 ASP A O 1
ATOM 640 N N . SER A 1 81 ? -5.044 5.529 17.307 1.00 95.88 81 SER A N 1
ATOM 641 C CA . SER A 1 81 ? -6.362 6.019 17.725 1.00 95.88 81 SER A CA 1
ATOM 642 C C . SER A 1 81 ? -7.424 4.921 17.659 1.00 95.88 81 SER A C 1
ATOM 644 O O . SER A 1 81 ? -8.158 4.715 18.626 1.00 95.88 81 SER A O 1
ATOM 646 N N . ALA A 1 82 ? -7.473 4.153 16.567 1.00 95.06 82 ALA A N 1
ATOM 647 C CA . ALA A 1 82 ? -8.390 3.023 16.436 1.00 95.06 82 ALA A CA 1
ATOM 648 C C . ALA A 1 82 ? -8.155 1.969 17.529 1.00 95.06 82 ALA A C 1
ATOM 650 O O . ALA A 1 82 ? -9.112 1.441 18.099 1.00 95.06 82 ALA A O 1
ATOM 651 N N . ARG A 1 83 ? -6.888 1.690 17.871 1.00 94.81 83 ARG A N 1
ATOM 652 C CA . ARG A 1 83 ? -6.536 0.780 18.969 1.00 94.81 83 ARG A CA 1
ATOM 653 C C . ARG A 1 83 ? -7.109 1.261 20.299 1.00 94.81 83 ARG A C 1
ATOM 655 O O . ARG A 1 83 ? -7.698 0.456 21.016 1.00 94.81 83 ARG A O 1
ATOM 662 N N . VAL A 1 84 ? -6.947 2.541 20.624 1.00 95.56 84 VAL A N 1
ATOM 663 C CA . VAL A 1 84 ? -7.467 3.125 21.870 1.00 95.56 84 VAL A CA 1
ATOM 664 C C . VAL A 1 84 ? -8.993 3.044 21.919 1.00 95.56 84 VAL A C 1
ATOM 666 O O . VAL A 1 84 ? -9.546 2.598 22.920 1.00 95.56 84 VAL A O 1
ATOM 669 N N . LEU A 1 85 ? -9.676 3.396 20.827 1.00 96.44 85 LEU A N 1
ATOM 670 C CA . LEU A 1 85 ? -11.139 3.336 20.749 1.00 96.44 85 LEU A CA 1
ATOM 671 C C . LEU A 1 85 ? -11.678 1.916 20.963 1.00 96.44 85 LEU A C 1
ATOM 673 O O . LEU A 1 85 ? -12.608 1.721 21.747 1.00 96.44 85 LEU A O 1
ATOM 677 N N . MET A 1 86 ? -11.063 0.917 20.322 1.00 94.31 86 MET A N 1
ATOM 678 C CA . MET A 1 86 ? -11.418 -0.490 20.535 1.00 94.31 86 MET A CA 1
ATOM 679 C C . MET A 1 86 ? -11.221 -0.901 21.999 1.00 94.31 86 MET A C 1
ATOM 681 O O . MET A 1 86 ? -12.117 -1.484 22.603 1.00 94.31 86 MET A O 1
ATOM 685 N N . MET A 1 87 ? -10.086 -0.538 22.599 1.00 94.00 87 MET A N 1
ATOM 686 C CA . MET A 1 87 ? -9.780 -0.870 23.996 1.00 94.00 87 MET A CA 1
ATOM 687 C C . MET A 1 87 ? -10.743 -0.232 24.999 1.00 94.00 87 MET A C 1
ATOM 689 O O . MET A 1 87 ? -10.995 -0.831 26.038 1.00 94.00 87 MET A O 1
ATOM 693 N N . ASN A 1 88 ? -11.297 0.939 24.682 1.00 96.44 88 ASN A N 1
ATOM 694 C CA . ASN A 1 88 ? -12.303 1.606 25.512 1.00 96.44 88 ASN A CA 1
ATOM 695 C C . ASN A 1 88 ? -13.716 1.024 25.344 1.00 96.44 88 ASN A C 1
ATOM 697 O O . ASN A 1 88 ? -14.585 1.304 26.162 1.00 96.44 88 ASN A O 1
ATOM 701 N N . THR A 1 89 ? -13.957 0.252 24.281 1.00 96.56 89 THR A N 1
ATOM 702 C CA . THR A 1 89 ? -15.261 -0.369 23.993 1.00 96.56 89 THR A CA 1
ATOM 703 C C . THR A 1 89 ? -15.359 -1.783 24.567 1.00 96.56 89 THR A C 1
ATOM 705 O O . THR A 1 89 ? -16.444 -2.253 24.898 1.00 96.56 89 THR A O 1
ATOM 708 N N . PHE A 1 90 ? -14.229 -2.476 24.664 1.00 97.31 90 PHE A N 1
ATOM 709 C CA . PHE A 1 90 ? -14.158 -3.859 25.115 1.00 97.31 90 PHE A CA 1
ATOM 710 C C . PHE A 1 90 ? -14.333 -4.011 26.627 1.00 97.31 90 PHE A C 1
ATOM 712 O O . PHE A 1 90 ? -13.889 -3.175 27.414 1.00 97.31 90 PHE A O 1
ATOM 719 N N . ASP A 1 91 ? -14.914 -5.140 27.036 1.00 97.50 91 ASP A N 1
ATOM 720 C CA . ASP A 1 91 ? -14.867 -5.569 28.433 1.00 97.50 91 ASP A CA 1
ATOM 721 C C . ASP A 1 91 ? -13.446 -6.009 28.844 1.00 97.50 91 ASP A C 1
ATOM 723 O O . ASP A 1 91 ? -12.541 -6.182 28.021 1.00 97.50 91 ASP A O 1
ATOM 727 N N . SER A 1 92 ? -13.228 -6.221 30.142 1.00 95.62 92 SER A N 1
ATOM 728 C CA . SER A 1 92 ? -11.906 -6.562 30.686 1.00 95.62 92 SER A CA 1
ATOM 729 C C . SER A 1 92 ? -11.316 -7.865 30.121 1.00 95.62 92 SER A C 1
ATOM 731 O O . SER A 1 92 ? -10.096 -7.969 29.945 1.00 95.62 92 SER A O 1
ATOM 733 N N . THR A 1 93 ? -12.155 -8.847 29.787 1.00 96.69 93 THR A N 1
ATOM 734 C CA . THR A 1 93 ? -11.729 -10.135 29.222 1.00 96.69 93 THR A CA 1
ATOM 735 C C . THR A 1 93 ? -11.331 -9.974 27.757 1.00 96.69 93 THR A C 1
ATOM 737 O O . THR A 1 93 ? -10.286 -10.479 27.328 1.00 96.69 93 THR A O 1
ATOM 740 N N . GLN A 1 94 ? -12.117 -9.215 26.997 1.00 97.44 94 GLN A N 1
ATOM 741 C CA . GLN A 1 94 ? -11.850 -8.861 25.606 1.00 97.44 94 GLN A CA 1
ATOM 742 C C . GLN A 1 94 ? -10.580 -8.011 25.471 1.00 97.44 94 GLN A C 1
ATOM 744 O O . GLN A 1 94 ? -9.734 -8.311 24.626 1.00 97.44 94 GLN A O 1
ATOM 749 N N . VAL A 1 95 ? -10.376 -7.029 26.355 1.00 96.94 95 VAL A N 1
ATOM 750 C CA . VAL A 1 95 ? -9.138 -6.234 26.451 1.00 96.94 95 VAL A CA 1
ATOM 751 C C . VAL A 1 95 ? -7.922 -7.143 26.640 1.00 96.94 95 VAL A C 1
ATOM 753 O O . VAL A 1 95 ? -6.923 -7.008 25.926 1.00 96.94 95 VAL A O 1
ATOM 756 N N . ALA A 1 96 ? -7.993 -8.106 27.564 1.00 96.62 96 ALA A N 1
ATOM 757 C CA . ALA A 1 96 ? -6.903 -9.052 27.795 1.00 96.62 96 ALA A CA 1
ATOM 758 C C . ALA A 1 96 ? -6.631 -9.936 26.562 1.00 96.62 96 ALA A C 1
ATOM 760 O O . ALA A 1 96 ? -5.474 -10.170 26.206 1.00 96.62 96 ALA A O 1
ATOM 761 N N . GLY A 1 97 ? -7.683 -10.401 25.880 1.00 97.31 97 GLY A N 1
ATOM 762 C CA . GLY A 1 97 ? -7.565 -11.145 24.623 1.00 97.31 97 GLY A CA 1
ATOM 763 C C . GLY A 1 97 ? -6.907 -10.329 23.511 1.00 97.31 97 GLY A C 1
ATOM 764 O O . GLY A 1 97 ? -5.996 -10.814 22.835 1.00 97.31 97 GLY A O 1
ATOM 765 N N . PHE A 1 98 ? -7.312 -9.071 23.364 1.00 95.12 98 PHE A N 1
ATOM 766 C CA . PHE A 1 98 ? -6.788 -8.174 22.345 1.00 95.12 98 PHE A CA 1
ATOM 767 C C . PHE A 1 98 ? -5.313 -7.820 22.579 1.00 95.12 98 PHE A C 1
ATOM 769 O O . PHE A 1 98 ? -4.526 -7.823 21.632 1.00 95.12 98 PHE A O 1
ATOM 776 N N . ARG A 1 99 ? -4.885 -7.618 23.833 1.00 94.75 99 ARG A N 1
ATOM 777 C CA . ARG A 1 99 ? -3.458 -7.426 24.165 1.00 94.75 99 ARG A CA 1
ATOM 778 C C . ARG A 1 99 ? -2.606 -8.625 23.754 1.00 94.75 99 ARG A C 1
ATOM 780 O O . ARG A 1 99 ? -1.616 -8.446 23.048 1.00 94.75 99 ARG A O 1
ATOM 787 N N . ARG A 1 100 ? -3.040 -9.849 24.084 1.00 95.94 100 ARG A N 1
ATOM 788 C CA . ARG A 1 100 ? -2.336 -11.081 23.674 1.00 95.94 100 ARG A CA 1
ATOM 789 C C . ARG A 1 100 ? -2.220 -11.203 22.155 1.00 95.94 100 ARG A C 1
ATOM 791 O O . ARG A 1 100 ? -1.190 -11.646 21.644 1.00 95.94 100 ARG A O 1
ATOM 798 N N . LEU A 1 101 ? -3.268 -10.811 21.428 1.00 93.69 101 LEU A N 1
ATOM 799 C CA . LEU A 1 101 ? -3.256 -10.783 19.966 1.00 93.69 101 LEU A CA 1
ATOM 800 C C . LEU A 1 101 ? -2.192 -9.812 19.433 1.00 93.69 101 LEU A C 1
ATOM 802 O O . LEU A 1 101 ? -1.413 -10.186 18.555 1.00 93.69 101 LEU A O 1
ATOM 806 N N . LEU A 1 102 ? -2.134 -8.591 19.973 1.00 92.06 102 LEU A N 1
ATOM 807 C CA . LEU A 1 102 ? -1.144 -7.586 19.578 1.00 92.06 102 LEU A CA 1
ATOM 808 C C . LEU A 1 102 ? 0.289 -8.055 19.864 1.00 92.06 102 LEU A C 1
ATOM 810 O O . LEU A 1 102 ? 1.135 -7.990 18.975 1.00 92.06 102 LEU A O 1
ATOM 814 N N . GLU A 1 103 ? 0.550 -8.600 21.052 1.00 93.81 103 GLU A N 1
ATOM 815 C CA . GLU A 1 103 ? 1.866 -9.128 21.444 1.00 93.81 103 GLU A CA 1
ATOM 816 C C . GLU A 1 103 ? 2.324 -10.293 20.562 1.00 93.81 103 GLU A C 1
ATOM 818 O O . GLU A 1 103 ? 3.500 -10.403 20.207 1.00 93.81 103 GLU A O 1
ATOM 823 N N . ARG A 1 104 ? 1.408 -11.196 20.193 1.00 92.25 104 ARG A N 1
ATOM 824 C CA . ARG A 1 104 ? 1.714 -12.283 19.254 1.00 92.25 104 ARG A CA 1
ATOM 825 C C . ARG A 1 104 ? 2.125 -11.723 17.897 1.00 92.25 104 ARG A C 1
ATOM 827 O O . ARG A 1 104 ? 3.136 -12.151 17.348 1.00 92.25 104 ARG A O 1
ATOM 834 N N . ASN A 1 105 ? 1.361 -10.769 17.374 1.00 88.88 105 ASN A N 1
ATOM 835 C CA . ASN A 1 105 ? 1.641 -10.175 16.072 1.00 88.88 105 ASN A CA 1
ATOM 836 C C . ASN A 1 105 ? 2.968 -9.404 16.078 1.00 88.88 105 ASN A C 1
ATOM 838 O O . ASN A 1 105 ? 3.721 -9.510 15.113 1.00 88.88 105 ASN A O 1
ATOM 842 N N . GLN A 1 106 ? 3.288 -8.700 17.170 1.00 88.62 106 GLN A N 1
ATOM 843 C CA . GLN A 1 106 ? 4.570 -8.010 17.325 1.00 88.62 106 GLN A CA 1
ATOM 844 C C . GLN A 1 106 ? 5.743 -8.993 17.305 1.00 88.62 106 GLN A C 1
ATOM 846 O O . GLN A 1 106 ? 6.682 -8.807 16.542 1.00 88.62 106 GLN A O 1
ATOM 851 N N . ARG A 1 107 ? 5.660 -10.098 18.056 1.00 89.19 107 ARG A N 1
ATOM 852 C CA . ARG A 1 107 ? 6.716 -11.125 18.066 1.00 89.19 107 ARG A CA 1
ATOM 853 C C . ARG A 1 107 ? 6.961 -11.747 16.694 1.00 89.19 107 ARG A C 1
ATOM 855 O O . ARG A 1 107 ? 8.107 -12.018 16.349 1.00 89.19 107 ARG A O 1
ATOM 862 N N . VAL A 1 108 ? 5.898 -11.977 15.920 1.00 86.88 108 VAL A N 1
ATOM 863 C CA . VAL A 1 108 ? 6.017 -12.470 14.539 1.00 86.88 108 VAL A CA 1
ATOM 864 C C . VAL A 1 108 ? 6.671 -11.415 13.645 1.00 86.88 108 VAL A C 1
ATOM 866 O O . VAL A 1 108 ? 7.537 -11.749 12.844 1.00 86.88 108 VAL A O 1
ATOM 869 N N . ALA A 1 109 ? 6.305 -10.141 13.788 1.00 82.75 109 ALA A N 1
ATOM 870 C CA . ALA A 1 109 ? 6.948 -9.068 13.036 1.00 82.75 109 ALA A CA 1
ATOM 871 C C . ALA A 1 109 ? 8.448 -8.977 13.368 1.00 82.75 109 ALA A C 1
ATOM 873 O O . ALA A 1 109 ? 9.276 -9.020 12.458 1.00 82.75 109 ALA A O 1
ATOM 874 N N . ASP A 1 110 ? 8.804 -8.967 14.651 1.00 83.81 110 ASP A N 1
ATOM 875 C CA . ASP A 1 110 ? 10.192 -8.888 15.113 1.00 83.81 110 ASP A CA 1
ATOM 876 C C . ASP A 1 110 ? 11.017 -1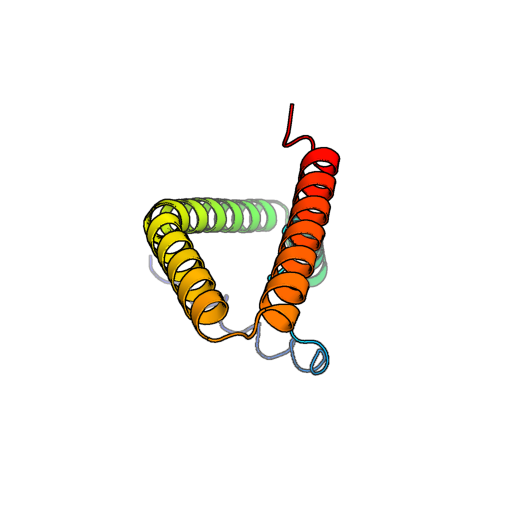0.100 14.661 1.00 83.81 110 ASP A C 1
ATOM 878 O O . ASP A 1 110 ? 12.162 -9.946 14.237 1.00 83.81 110 ASP A O 1
ATOM 882 N N . SER A 1 111 ? 10.449 -11.312 14.704 1.00 81.50 111 SER A N 1
ATOM 883 C CA . SER A 1 111 ? 11.140 -12.510 14.217 1.00 81.50 111 SER A CA 1
ATOM 884 C C . SER A 1 111 ? 11.385 -12.445 12.711 1.00 81.50 111 SER A C 1
ATOM 886 O O . SER A 1 111 ? 12.481 -12.773 12.259 1.00 81.50 111 SER A O 1
ATOM 888 N N . THR A 1 112 ? 10.415 -11.950 11.933 1.00 80.06 112 THR A N 1
ATOM 889 C CA . THR A 1 112 ? 10.605 -11.749 10.491 1.00 80.06 112 THR A CA 1
ATOM 890 C C . THR A 1 112 ? 11.627 -10.658 10.180 1.00 80.06 112 THR A C 1
ATOM 892 O O . THR A 1 112 ? 12.415 -10.836 9.256 1.00 80.06 112 THR A O 1
ATOM 895 N N . ALA A 1 113 ? 11.670 -9.571 10.955 1.00 78.75 113 ALA A N 1
ATOM 896 C CA . ALA A 1 113 ? 12.652 -8.501 10.788 1.00 78.75 113 ALA A CA 1
ATOM 897 C C . ALA A 1 113 ? 14.075 -8.988 11.113 1.00 78.75 113 ALA A C 1
ATOM 899 O O . ALA A 1 113 ? 15.010 -8.752 10.347 1.00 78.75 113 ALA A O 1
ATOM 900 N N . ARG A 1 114 ? 14.237 -9.763 12.195 1.00 78.94 114 ARG A N 1
ATOM 901 C CA . ARG A 1 114 ? 15.512 -10.418 12.536 1.00 78.94 114 ARG A CA 1
ATOM 902 C C . ARG A 1 114 ? 15.960 -11.407 11.464 1.00 78.94 114 ARG A C 1
ATOM 904 O O . ARG A 1 114 ? 17.124 -11.388 11.084 1.00 78.94 114 ARG A O 1
ATOM 911 N N . ALA A 1 115 ? 15.048 -12.222 10.930 1.00 79.06 115 ALA A N 1
ATOM 912 C CA . ALA A 1 115 ? 15.361 -13.155 9.845 1.00 79.06 115 ALA A CA 1
ATOM 913 C C . ALA A 1 115 ? 15.830 -12.447 8.558 1.00 79.06 115 ALA A C 1
ATOM 915 O O . ALA A 1 115 ? 16.581 -13.028 7.780 1.00 79.06 115 ALA A O 1
ATOM 916 N N . ARG A 1 116 ? 15.422 -11.190 8.344 1.00 73.19 116 ARG A N 1
ATOM 917 C CA . ARG A 1 116 ? 15.883 -10.342 7.232 1.00 73.19 116 ARG A CA 1
ATOM 918 C C . ARG A 1 116 ? 17.174 -9.572 7.529 1.00 73.19 116 ARG A C 1
ATOM 920 O O . ARG A 1 116 ? 17.678 -8.902 6.635 1.00 73.19 116 ARG A O 1
ATOM 927 N N . GLY A 1 117 ? 17.702 -9.639 8.754 1.00 73.44 117 GLY A N 1
ATOM 928 C CA . GLY A 1 117 ? 18.876 -8.866 9.172 1.00 73.44 117 GLY A CA 1
ATOM 929 C C . GLY A 1 117 ? 18.605 -7.370 9.381 1.00 73.44 117 GLY A C 1
ATOM 930 O O . GLY A 1 117 ? 19.542 -6.579 9.399 1.00 73.44 117 GLY A O 1
ATOM 931 N N . GLU A 1 118 ? 17.338 -6.969 9.533 1.00 62.72 118 GLU A N 1
ATOM 932 C CA . GLU A 1 118 ? 16.925 -5.564 9.694 1.00 62.72 118 GLU A CA 1
ATOM 933 C C . GLU A 1 118 ? 17.083 -5.053 11.141 1.00 62.72 118 GLU A C 1
ATOM 935 O O . GLU A 1 118 ? 17.012 -3.851 11.383 1.00 62.72 118 GLU A O 1
ATOM 940 N N . VAL A 1 119 ? 17.310 -5.951 12.106 1.00 56.31 119 VAL A N 1
ATOM 941 C CA . VAL A 1 119 ? 17.491 -5.631 13.531 1.00 56.31 119 VAL A CA 1
ATOM 942 C C . VAL A 1 119 ? 18.877 -6.112 13.958 1.00 56.31 119 VAL A C 1
ATOM 944 O O . VAL A 1 119 ? 19.134 -7.317 13.916 1.00 56.31 119 VAL A O 1
ATOM 947 N N . ARG A 1 120 ? 19.756 -5.176 14.333 1.00 45.56 120 ARG A N 1
ATOM 948 C CA . ARG A 1 120 ? 21.115 -5.432 14.827 1.00 45.56 120 ARG A CA 1
ATOM 949 C C . ARG A 1 120 ? 21.215 -5.087 16.305 1.00 45.56 120 ARG A C 1
ATOM 951 O O . ARG A 1 120 ? 20.651 -4.036 16.680 1.00 45.56 120 ARG A O 1
#